Protein AF-A0A2G1X6S2-F1 (afdb_monomer_lite)

pLDDT: mean 95.57, std 8.27, range [42.09, 98.81]

Secondary structure (DSSP, 8-state):
-HHHHHHHHHHTT-BHHHHHHHHHHTTS--HHHHHHHHHHHHHTTSEEEEEE--SSSSPEEEEEESSGGGSS--HHHHHHHHHHHHHS---

Foldseek 3Di:
DLLLLLLVQQLVQHWLVVSQVVCVVVVVDHSVVNVVSQVVCVVLQQKDWDFADDPDDGTITGIHGRDPQLPPDDSVSNVVVSVVSNVPDDD

Radius of gyration: 13.07 Å; chains: 1; bounding box: 38×26×34 Å

Sequence (91 aa):
EVTVSLLVAAKNDVLLYDISKWGEDVGIASKATFSRTKTRLEDLGVIDTEKVPIDVGRPRLRLKLGDERLEGVDAAELAAEAAEMMAATPA

Structure (mmCIF, N/CA/C/O backbone):
data_AF-A0A2G1X6S2-F1
#
_entry.id   AF-A0A2G1X6S2-F1
#
loop_
_atom_site.group_PDB
_atom_site.id
_atom_site.type_symbol
_atom_site.label_atom_id
_atom_site.label_alt_id
_atom_site.label_comp_id
_atom_site.label_asym_id
_atom_site.label_entity_id
_atom_site.label_seq_id
_atom_site.pdbx_PDB_ins_code
_atom_site.Cartn_x
_atom_site.Cartn_y
_atom_site.Cartn_z
_atom_site.occupancy
_atom_site.B_iso_or_equiv
_atom_site.auth_seq_id
_atom_site.auth_comp_id
_atom_site.auth_asym_id
_atom_site.auth_atom_id
_atom_site.pdbx_PDB_model_num
ATOM 1 N N . GLU A 1 1 ? -7.059 5.383 -6.722 1.00 88.38 1 GLU A N 1
ATOM 2 C CA . GLU A 1 1 ? -6.349 4.296 -7.434 1.00 88.38 1 GLU A CA 1
ATOM 3 C C . GLU A 1 1 ? -5.173 3.758 -6.620 1.00 88.38 1 GLU A C 1
ATOM 5 O O . GLU A 1 1 ? -5.287 2.646 -6.128 1.00 88.38 1 GLU A O 1
ATOM 10 N N . VAL A 1 2 ? -4.125 4.551 -6.348 1.00 98.00 2 VAL A N 1
ATOM 11 C CA . VAL A 1 2 ? -2.921 4.113 -5.592 1.00 98.00 2 VAL A CA 1
ATOM 12 C C . VAL A 1 2 ? -3.228 3.426 -4.252 1.00 98.00 2 VAL A C 1
ATOM 14 O O . VAL A 1 2 ? -2.647 2.385 -3.962 1.00 98.00 2 VAL A O 1
ATOM 17 N N . THR A 1 3 ? -4.150 3.965 -3.446 1.00 98.00 3 THR A N 1
ATOM 18 C CA . THR A 1 3 ? -4.547 3.360 -2.159 1.00 98.00 3 THR A CA 1
ATOM 19 C C . THR A 1 3 ? -5.046 1.928 -2.324 1.00 98.00 3 THR A C 1
ATOM 21 O O . THR A 1 3 ? -4.591 1.035 -1.621 1.00 98.00 3 THR A O 1
ATOM 24 N N . VAL A 1 4 ? -5.938 1.695 -3.290 1.00 97.12 4 VAL A N 1
ATOM 25 C CA . VAL A 1 4 ? -6.490 0.360 -3.558 1.00 97.12 4 VAL A CA 1
ATOM 26 C C . VAL A 1 4 ? -5.386 -0.571 -4.051 1.00 97.12 4 VAL A C 1
ATOM 28 O O . VAL A 1 4 ? -5.293 -1.703 -3.589 1.00 97.12 4 VAL A O 1
ATOM 31 N N . SER A 1 5 ? -4.496 -0.088 -4.922 1.00 98.06 5 SER A N 1
ATOM 32 C CA . SER A 1 5 ? -3.340 -0.866 -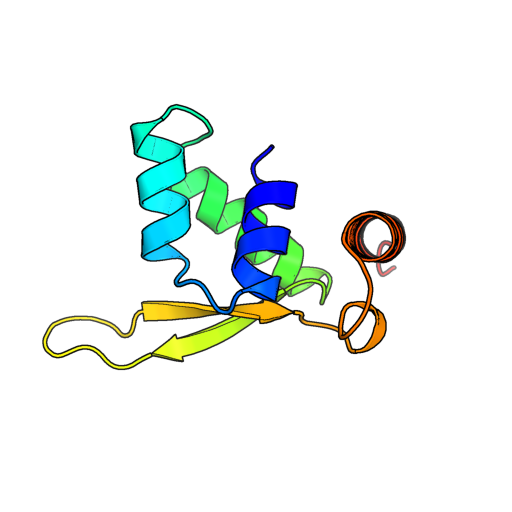5.381 1.00 98.06 5 SER A CA 1
ATOM 33 C C . SER A 1 5 ? -2.432 -1.298 -4.225 1.00 98.06 5 SER A C 1
ATOM 35 O O . SER A 1 5 ? -1.971 -2.435 -4.214 1.00 98.06 5 SER A O 1
ATOM 37 N N . LEU A 1 6 ? -2.196 -0.424 -3.243 1.00 98.56 6 LEU A N 1
ATOM 38 C CA . LEU A 1 6 ? -1.393 -0.743 -2.060 1.00 98.56 6 LEU A CA 1
ATOM 39 C C . LEU A 1 6 ? -2.101 -1.715 -1.111 1.00 98.56 6 LEU A C 1
ATOM 41 O O . LEU A 1 6 ? -1.445 -2.624 -0.615 1.00 98.56 6 LEU A O 1
ATOM 45 N N . LEU A 1 7 ? -3.415 -1.581 -0.907 1.00 98.06 7 LEU A N 1
ATOM 46 C CA . LEU A 1 7 ? -4.206 -2.529 -0.110 1.00 98.06 7 LEU A CA 1
ATOM 47 C C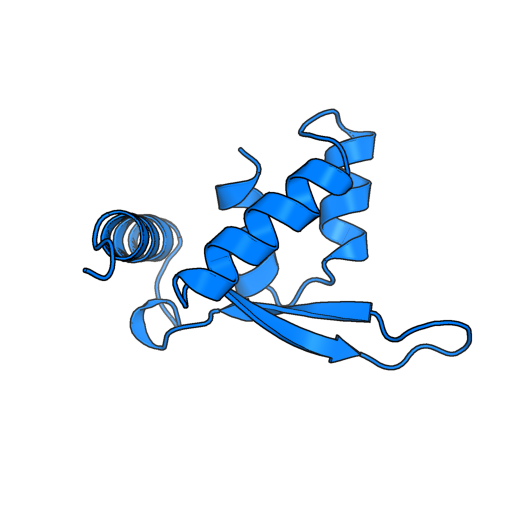 . LEU A 1 7 ? -4.190 -3.934 -0.720 1.00 98.06 7 LEU A C 1
ATOM 49 O O . LEU A 1 7 ? -3.938 -4.917 -0.028 1.00 98.06 7 LEU A O 1
ATOM 53 N N . VAL A 1 8 ? -4.399 -4.033 -2.035 1.00 97.81 8 VAL A N 1
ATOM 54 C CA . VAL A 1 8 ? -4.329 -5.313 -2.752 1.00 97.81 8 VAL A CA 1
ATOM 55 C C . VAL A 1 8 ? -2.914 -5.887 -2.685 1.00 97.81 8 VAL A C 1
ATOM 57 O O . VAL A 1 8 ? -2.753 -7.082 -2.450 1.00 97.81 8 VAL A O 1
ATOM 60 N N . ALA A 1 9 ? -1.884 -5.055 -2.849 1.00 98.38 9 ALA A N 1
ATOM 61 C CA . ALA A 1 9 ? -0.496 -5.488 -2.741 1.00 98.38 9 ALA A CA 1
ATOM 62 C C . ALA A 1 9 ? -0.151 -5.998 -1.330 1.00 98.38 9 ALA A C 1
ATOM 64 O O . ALA A 1 9 ? 0.489 -7.038 -1.212 1.00 98.38 9 ALA A O 1
ATOM 65 N N . ALA A 1 10 ? -0.621 -5.319 -0.281 1.00 98.44 10 ALA A N 1
ATOM 66 C CA . ALA A 1 10 ? -0.454 -5.726 1.112 1.00 98.44 10 ALA A CA 1
ATOM 67 C C . ALA A 1 10 ? -1.166 -7.046 1.430 1.00 98.44 10 ALA A C 1
ATOM 69 O O . ALA A 1 10 ? -0.568 -7.934 2.026 1.00 98.44 10 ALA A O 1
ATOM 70 N N . LYS A 1 11 ? -2.407 -7.221 0.956 1.00 97.69 11 LYS A N 1
ATOM 71 C CA . LYS A 1 11 ? -3.160 -8.480 1.095 1.00 97.69 11 LYS A CA 1
ATOM 72 C C . LYS A 1 11 ? -2.466 -9.679 0.436 1.00 97.69 11 LYS A C 1
ATOM 74 O O . LYS A 1 11 ? -2.727 -10.817 0.808 1.00 97.69 11 LYS A O 1
ATOM 79 N N . ASN A 1 12 ? -1.617 -9.429 -0.560 1.00 97.75 12 ASN A N 1
ATOM 80 C CA . ASN A 1 12 ? -0.923 -10.458 -1.335 1.00 97.75 12 ASN A CA 1
ATOM 81 C C . ASN A 1 12 ? 0.592 -10.491 -1.077 1.00 97.75 12 ASN A C 1
ATOM 83 O O . ASN A 1 12 ? 1.324 -11.082 -1.870 1.00 97.75 12 ASN A O 1
ATOM 87 N N . ASP A 1 13 ? 1.078 -9.852 -0.009 1.00 98.00 13 ASP A N 1
ATOM 88 C CA . ASP A 1 13 ? 2.493 -9.876 0.378 1.00 98.00 13 ASP A CA 1
ATOM 89 C C . ASP A 1 13 ? 3.462 -9.411 -0.732 1.00 98.00 13 ASP A C 1
ATOM 91 O O . ASP A 1 13 ? 4.601 -9.879 -0.855 1.00 98.00 13 ASP A O 1
ATOM 95 N N . VAL A 1 14 ? 3.013 -8.465 -1.562 1.00 98.56 14 VAL A N 1
ATOM 96 C CA . VAL A 1 14 ? 3.765 -7.949 -2.713 1.00 98.56 14 VAL A CA 1
ATOM 97 C C . VAL A 1 14 ? 4.819 -6.939 -2.258 1.00 98.56 14 VAL A C 1
ATOM 99 O O . VAL A 1 14 ? 4.618 -6.150 -1.330 1.00 98.56 14 VAL A O 1
ATOM 102 N N . 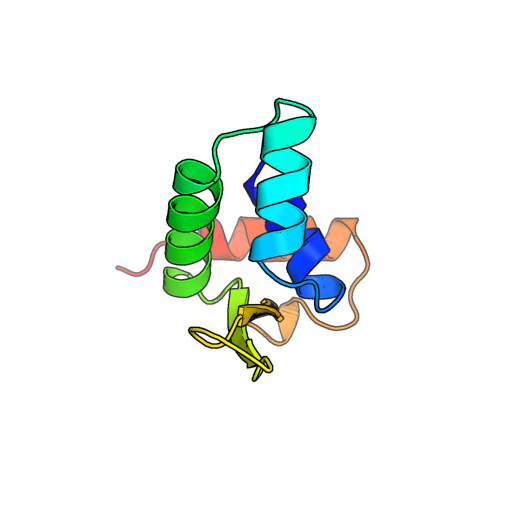LEU A 1 15 ? 5.968 -6.918 -2.939 1.00 98.62 15 LEU A N 1
ATOM 103 C CA . LEU A 1 15 ? 6.998 -5.915 -2.681 1.00 98.62 15 LEU A CA 1
ATOM 104 C C . LEU A 1 15 ? 6.542 -4.534 -3.171 1.00 98.62 15 LEU A C 1
ATOM 106 O O . LEU A 1 15 ? 6.110 -4.379 -4.314 1.00 98.62 15 LEU A O 1
ATOM 110 N N . LEU A 1 16 ? 6.757 -3.495 -2.359 1.00 98.69 16 LEU A N 1
ATOM 111 C CA . LEU A 1 16 ? 6.479 -2.100 -2.724 1.00 98.69 16 LEU A CA 1
ATOM 112 C C . LEU A 1 16 ? 7.151 -1.710 -4.049 1.00 98.69 16 LEU A C 1
ATOM 114 O O . LEU A 1 16 ? 6.591 -0.951 -4.839 1.00 98.69 16 LEU A O 1
ATOM 118 N N . TYR A 1 17 ? 8.353 -2.235 -4.304 1.00 98.12 17 TYR A N 1
ATOM 119 C CA . TYR A 1 17 ? 9.064 -2.003 -5.560 1.00 98.12 17 TYR A CA 1
ATOM 120 C C . TYR A 1 17 ? 8.268 -2.495 -6.775 1.00 98.12 17 TYR A C 1
ATOM 122 O O . TYR A 1 17 ? 8.153 -1.756 -7.749 1.00 98.12 17 TYR A O 1
ATOM 130 N N . ASP A 1 18 ? 7.697 -3.699 -6.712 1.00 98.38 18 ASP A N 1
ATOM 131 C CA . ASP A 1 18 ? 7.024 -4.318 -7.855 1.00 98.38 18 ASP A CA 1
ATOM 132 C C . ASP A 1 18 ? 5.713 -3.593 -8.175 1.00 98.38 18 ASP A C 1
ATOM 134 O O . ASP A 1 18 ? 5.496 -3.197 -9.320 1.00 98.38 18 AS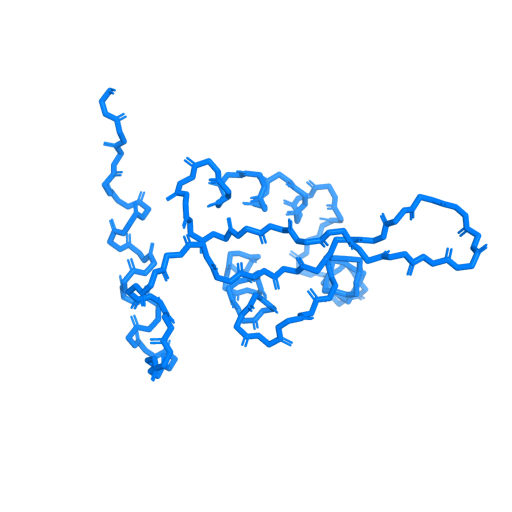P A O 1
ATOM 138 N N . ILE A 1 19 ? 4.884 -3.315 -7.159 1.00 98.69 19 ILE A N 1
ATOM 139 C CA . ILE A 1 19 ? 3.614 -2.598 -7.358 1.00 98.69 19 ILE A CA 1
ATOM 140 C C . ILE A 1 19 ? 3.826 -1.139 -7.785 1.00 98.69 19 ILE A C 1
ATOM 142 O O . ILE A 1 19 ? 3.109 -0.646 -8.652 1.00 98.69 19 ILE A O 1
ATOM 146 N N . SER A 1 20 ? 4.827 -0.447 -7.228 1.00 98.62 20 SER A N 1
ATOM 147 C CA . SER A 1 20 ? 5.114 0.945 -7.605 1.00 98.62 20 SER A CA 1
ATOM 148 C C . SER A 1 20 ? 5.755 1.060 -8.986 1.00 98.62 20 SER A C 1
ATOM 150 O O . SER A 1 20 ? 5.493 2.027 -9.695 1.00 98.62 20 SER A O 1
ATOM 152 N N . LYS A 1 21 ? 6.568 0.077 -9.396 1.00 98.56 21 LYS A N 1
ATOM 153 C CA . LYS A 1 21 ? 7.089 -0.004 -10.762 1.00 98.56 21 LYS A CA 1
ATOM 154 C C . LYS A 1 21 ? 5.963 -0.284 -11.749 1.00 98.56 21 LYS A C 1
ATOM 156 O O . LYS A 1 21 ? 5.815 0.480 -12.689 1.00 98.56 21 LYS A O 1
ATOM 161 N N . TRP A 1 22 ? 5.153 -1.313 -11.505 1.00 98.56 22 TRP A N 1
ATOM 162 C CA . TRP A 1 22 ? 4.009 -1.623 -12.361 1.00 98.56 22 TRP A CA 1
ATOM 163 C C . TRP A 1 22 ? 3.068 -0.422 -12.498 1.00 98.56 22 TRP A C 1
ATOM 165 O O . TRP A 1 22 ? 2.708 -0.052 -13.611 1.00 98.56 22 TRP A O 1
ATOM 175 N N . GLY A 1 23 ? 2.717 0.222 -11.380 1.00 98.44 23 GLY A N 1
ATOM 176 C CA . GLY A 1 23 ? 1.825 1.376 -11.378 1.00 98.44 23 GLY A CA 1
ATOM 177 C C . GLY A 1 23 ? 2.391 2.582 -12.126 1.00 98.44 23 GLY A C 1
ATOM 178 O O . GLY A 1 23 ? 1.633 3.320 -12.746 1.00 98.44 23 GLY A O 1
ATOM 179 N N . GLU A 1 24 ? 3.709 2.771 -12.114 1.00 98.56 24 GLU A N 1
ATOM 180 C CA . GLU A 1 24 ? 4.373 3.795 -12.922 1.00 98.56 24 GLU A CA 1
ATOM 181 C C . GLU A 1 24 ? 4.385 3.417 -14.410 1.00 98.56 24 GLU A C 1
ATOM 183 O O . GLU A 1 24 ? 4.018 4.242 -15.245 1.00 98.56 24 GLU A O 1
ATOM 188 N N . ASP A 1 25 ? 4.721 2.164 -14.729 1.00 98.50 25 ASP A N 1
ATOM 189 C CA . ASP A 1 25 ? 4.814 1.649 -16.100 1.00 98.50 25 ASP A CA 1
ATOM 190 C C . ASP A 1 25 ? 3.464 1.728 -16.842 1.00 98.50 25 ASP A C 1
ATOM 192 O O . ASP A 1 25 ? 3.436 1.988 -18.045 1.00 98.50 25 ASP A O 1
ATOM 196 N N . VAL A 1 26 ? 2.337 1.544 -16.139 1.00 98.00 26 VAL A N 1
ATOM 197 C CA . VAL A 1 26 ? 0.980 1.635 -16.720 1.00 98.00 26 VAL A CA 1
ATOM 198 C C . VAL A 1 26 ? 0.303 2.998 -16.515 1.00 98.00 26 VAL A C 1
ATOM 200 O O . VAL A 1 26 ? -0.839 3.181 -16.931 1.00 98.00 26 VAL A O 1
ATOM 203 N N . GLY A 1 27 ? 0.988 3.965 -15.894 1.00 97.75 27 GLY A N 1
ATOM 204 C CA . GLY A 1 27 ? 0.517 5.349 -15.776 1.00 97.75 27 GLY A CA 1
ATOM 205 C C . GLY A 1 27 ? -0.459 5.649 -14.629 1.00 97.75 27 GLY A C 1
ATOM 206 O O . GLY A 1 27 ? -1.107 6.691 -14.666 1.00 97.75 27 GLY A O 1
ATOM 207 N N . ILE A 1 28 ? -0.555 4.798 -13.600 1.00 97.62 28 ILE A N 1
ATOM 208 C CA . ILE A 1 28 ? -1.383 5.051 -12.401 1.00 97.62 28 ILE A CA 1
ATOM 209 C C . ILE A 1 28 ? -0.818 6.214 -11.583 1.00 97.62 28 ILE A C 1
ATOM 211 O O . ILE A 1 28 ? -1.535 7.146 -11.231 1.00 97.62 28 ILE A O 1
ATOM 215 N N . ALA A 1 29 ? 0.466 6.144 -11.219 1.00 98.44 29 ALA A N 1
ATOM 216 C CA . ALA A 1 29 ? 1.155 7.200 -10.482 1.00 98.44 29 ALA A CA 1
ATOM 217 C C . ALA A 1 29 ? 2.669 6.958 -10.448 1.00 98.44 29 ALA A C 1
ATOM 219 O O . ALA A 1 29 ? 3.136 5.834 -10.603 1.00 98.44 29 ALA A O 1
ATOM 220 N N . SER A 1 30 ? 3.443 8.003 -10.149 1.00 98.62 30 SER A N 1
ATOM 221 C CA . SER A 1 30 ? 4.890 7.872 -9.939 1.00 98.62 30 SER A CA 1
ATOM 222 C C . SER A 1 30 ? 5.236 7.049 -8.696 1.00 98.62 30 SER A C 1
ATOM 224 O O . SER A 1 30 ? 4.503 7.072 -7.698 1.00 98.62 30 SER A O 1
ATOM 226 N N . LYS A 1 31 ? 6.425 6.433 -8.678 1.00 98.38 31 LYS A N 1
ATOM 227 C CA . LYS A 1 31 ? 6.950 5.729 -7.488 1.00 98.38 31 LYS A CA 1
ATOM 228 C C . LYS A 1 31 ? 6.948 6.589 -6.221 1.00 98.38 31 LYS A C 1
ATOM 230 O O . LYS A 1 31 ? 6.650 6.102 -5.132 1.00 98.38 31 LYS A O 1
ATOM 235 N N . ALA A 1 32 ? 7.231 7.885 -6.356 1.00 98.44 32 ALA A N 1
ATOM 236 C CA . ALA A 1 32 ? 7.199 8.826 -5.237 1.00 98.44 32 ALA A CA 1
ATOM 237 C C . ALA A 1 32 ? 5.785 8.982 -4.646 1.00 98.44 32 ALA A C 1
ATOM 239 O O . ALA A 1 32 ? 5.634 9.150 -3.438 1.00 98.44 32 ALA A O 1
ATOM 240 N N . THR A 1 33 ? 4.747 8.904 -5.482 1.00 98.62 33 THR A N 1
ATOM 241 C CA . THR A 1 33 ? 3.348 8.943 -5.035 1.00 98.62 33 THR A CA 1
ATOM 242 C C . THR A 1 33 ? 2.979 7.665 -4.295 1.00 98.62 33 THR A C 1
ATOM 244 O O . THR A 1 33 ? 2.471 7.760 -3.183 1.00 98.62 33 THR A O 1
ATOM 247 N N . PHE A 1 34 ? 3.338 6.493 -4.829 1.00 98.75 34 PHE A N 1
ATOM 248 C CA . PHE A 1 34 ? 3.199 5.222 -4.108 1.00 98.75 34 PHE A CA 1
ATOM 249 C C . PHE A 1 34 ? 3.890 5.260 -2.742 1.00 98.75 34 PHE A C 1
ATOM 251 O O . PHE A 1 34 ? 3.281 4.889 -1.745 1.00 98.75 34 PHE A O 1
ATOM 258 N N . SER A 1 35 ? 5.126 5.765 -2.676 1.00 98.44 35 SER A N 1
ATOM 259 C CA . SER A 1 35 ? 5.867 5.877 -1.415 1.00 98.44 35 SER A CA 1
ATOM 260 C C . SER A 1 35 ? 5.147 6.755 -0.391 1.00 98.44 35 SER A C 1
ATOM 262 O O . SER A 1 35 ? 5.031 6.353 0.760 1.00 98.44 35 SER A O 1
ATOM 264 N N . ARG A 1 36 ? 4.644 7.933 -0.788 1.00 98.62 36 ARG A N 1
ATOM 265 C CA . ARG A 1 36 ? 3.920 8.833 0.128 1.00 98.62 36 ARG A CA 1
ATOM 266 C C . ARG A 1 36 ? 2.587 8.245 0.582 1.00 98.62 36 ARG A C 1
ATOM 268 O O . ARG A 1 36 ? 2.251 8.350 1.756 1.00 98.62 36 ARG A O 1
ATOM 275 N N . THR A 1 37 ? 1.833 7.624 -0.327 1.00 98.56 37 THR A N 1
ATOM 276 C CA . THR A 1 37 ? 0.571 6.962 0.030 1.00 98.56 37 THR A CA 1
ATOM 277 C C . THR A 1 37 ? 0.819 5.783 0.965 1.00 98.56 37 THR A C 1
ATOM 279 O O . THR A 1 37 ? 0.081 5.631 1.928 1.00 98.56 37 THR A O 1
ATOM 282 N N . LYS A 1 38 ? 1.882 5.002 0.740 1.00 98.56 38 LYS A N 1
ATOM 283 C CA . LYS A 1 38 ? 2.304 3.923 1.637 1.00 98.56 38 LYS A CA 1
ATOM 284 C C . LYS A 1 38 ? 2.616 4.448 3.037 1.00 98.56 38 LYS A C 1
ATOM 286 O O . LYS A 1 38 ? 2.052 3.922 3.981 1.00 98.56 38 LYS A O 1
ATOM 291 N N . THR A 1 39 ? 3.420 5.508 3.167 1.00 98.44 39 THR A N 1
ATOM 292 C CA . THR A 1 39 ? 3.699 6.129 4.477 1.00 98.44 39 THR A CA 1
ATOM 293 C C . THR A 1 39 ? 2.416 6.571 5.173 1.00 98.44 39 THR A C 1
ATOM 295 O O . THR A 1 39 ? 2.206 6.216 6.320 1.00 98.44 39 THR A O 1
ATOM 298 N N . ARG A 1 40 ? 1.497 7.236 4.460 1.00 97.75 40 ARG A N 1
ATOM 299 C CA . ARG A 1 40 ? 0.197 7.614 5.036 1.00 97.75 40 ARG A CA 1
ATOM 300 C C . ARG A 1 40 ? -0.605 6.405 5.537 1.00 97.75 40 ARG A C 1
ATOM 302 O O . ARG A 1 40 ? -1.304 6.525 6.532 1.00 97.75 40 ARG A O 1
ATOM 309 N N . LEU A 1 41 ? -0.572 5.277 4.826 1.00 98.06 41 LEU A N 1
ATOM 310 C CA . LEU A 1 41 ? -1.290 4.066 5.239 1.00 98.06 41 LEU A CA 1
ATOM 311 C C . LEU A 1 41 ? -0.618 3.371 6.429 1.00 98.06 41 LEU A C 1
ATOM 313 O O . LEU A 1 41 ? -1.331 2.817 7.257 1.00 98.06 41 LEU A O 1
ATOM 317 N N . GLU A 1 42 ? 0.710 3.441 6.539 1.00 98.19 42 GLU A N 1
ATOM 318 C CA . GLU A 1 42 ? 1.441 3.004 7.738 1.00 98.19 42 GLU A CA 1
ATOM 319 C C . GLU A 1 42 ? 1.114 3.870 8.952 1.00 98.19 42 GLU A C 1
ATOM 321 O O . GLU A 1 42 ? 0.810 3.338 10.014 1.00 98.19 42 GLU A O 1
ATOM 326 N N . ASP A 1 43 ? 1.086 5.195 8.784 1.00 96.88 43 ASP A N 1
ATOM 327 C CA . ASP A 1 43 ? 0.740 6.131 9.861 1.00 96.88 43 ASP A CA 1
ATOM 328 C C . ASP A 1 43 ? -0.682 5.886 10.409 1.00 96.88 43 ASP A C 1
ATOM 330 O O . ASP A 1 43 ? -0.967 6.180 11.567 1.00 96.88 43 ASP A O 1
ATOM 334 N N . LEU A 1 44 ? -1.575 5.336 9.578 1.00 96.44 44 LEU A N 1
ATOM 335 C CA . LEU A 1 44 ? -2.952 4.975 9.933 1.00 96.44 44 LEU A CA 1
ATOM 336 C C . LEU A 1 44 ? -3.100 3.517 10.405 1.00 96.44 44 LEU A C 1
ATOM 338 O O . LEU A 1 44 ? -4.218 3.080 10.667 1.00 96.44 44 LEU A O 1
ATOM 342 N N . GLY A 1 45 ? -2.010 2.744 10.465 1.00 96.94 45 GLY A N 1
ATOM 343 C CA . GLY A 1 45 ? -2.032 1.323 10.831 1.00 96.94 45 GLY A CA 1
ATOM 344 C C . GLY A 1 45 ? -2.709 0.409 9.802 1.00 96.94 45 GLY A C 1
ATOM 345 O O . GLY A 1 45 ? -2.970 -0.751 10.084 1.00 96.94 45 GLY A O 1
ATOM 346 N N . VAL A 1 46 ? -3.012 0.901 8.598 1.00 97.94 46 VAL A N 1
ATOM 347 C CA . VAL A 1 46 ? -3.716 0.129 7.558 1.00 97.94 46 VAL A CA 1
ATOM 348 C C . VAL A 1 46 ? -2.768 -0.841 6.844 1.00 97.94 46 VAL A C 1
ATOM 350 O O . VAL A 1 46 ? -3.156 -1.937 6.442 1.00 97.94 46 VAL A O 1
ATOM 353 N N . ILE A 1 47 ? -1.510 -0.441 6.667 1.00 98.31 47 ILE A N 1
ATOM 354 C CA . ILE A 1 47 ? -0.450 -1.246 6.050 1.00 98.31 47 ILE A CA 1
ATOM 355 C C . ILE A 1 47 ? 0.754 -1.255 6.985 1.00 98.31 47 ILE A C 1
ATOM 357 O O . ILE A 1 47 ? 1.023 -0.257 7.639 1.00 98.31 47 ILE A O 1
ATOM 361 N N . ASP A 1 48 ? 1.515 -2.343 6.982 1.00 98.31 48 ASP A N 1
ATOM 362 C CA . ASP A 1 48 ? 2.858 -2.409 7.559 1.00 98.31 48 ASP A CA 1
ATOM 363 C C . ASP A 1 48 ? 3.876 -2.856 6.490 1.00 98.31 48 ASP A C 1
ATOM 365 O O . ASP A 1 48 ? 3.509 -3.253 5.372 1.00 98.31 48 ASP A O 1
ATOM 369 N N . THR A 1 49 ? 5.173 -2.783 6.801 1.00 98.44 49 THR A N 1
ATOM 370 C CA . THR A 1 49 ? 6.226 -3.324 5.947 1.00 98.44 49 THR A CA 1
ATOM 371 C C . THR A 1 49 ? 7.250 -4.204 6.640 1.00 98.44 49 THR A C 1
ATOM 373 O O . THR A 1 49 ? 7.864 -3.864 7.644 1.00 98.44 49 THR A O 1
ATOM 376 N N . GLU A 1 50 ? 7.556 -5.314 5.974 1.00 98.44 50 GLU A N 1
ATOM 377 C CA . GLU A 1 50 ? 8.628 -6.222 6.358 1.00 98.44 50 GLU A CA 1
ATOM 378 C C . GLU A 1 50 ? 9.839 -6.029 5.432 1.00 98.44 50 GLU A C 1
ATOM 380 O O . GLU A 1 50 ? 9.712 -5.931 4.206 1.00 98.44 50 GLU A O 1
ATOM 385 N N . LYS A 1 51 ? 11.047 -5.991 6.004 1.00 98.19 51 LYS A N 1
ATOM 386 C CA . LYS A 1 51 ? 12.287 -5.929 5.220 1.00 98.19 51 LYS A CA 1
ATOM 387 C C . LYS A 1 51 ? 12.611 -7.294 4.622 1.00 98.19 51 LYS A C 1
ATOM 389 O O . LYS A 1 51 ? 12.827 -8.258 5.344 1.00 98.19 51 LYS A O 1
ATOM 394 N N . VAL A 1 52 ? 12.773 -7.327 3.306 1.00 98.00 52 VAL A N 1
ATOM 395 C CA . VAL A 1 52 ? 13.157 -8.512 2.539 1.00 98.00 52 VAL A CA 1
ATOM 396 C C . VAL A 1 52 ? 14.596 -8.353 2.050 1.00 98.00 52 VAL A C 1
ATOM 398 O O . VAL A 1 52 ? 14.858 -7.451 1.242 1.00 98.00 52 VAL A O 1
ATOM 401 N N . PRO A 1 53 ? 15.543 -9.183 2.528 1.00 96.88 53 PRO A N 1
ATOM 402 C CA . PRO A 1 53 ? 16.914 -9.184 2.032 1.00 96.88 53 PRO A CA 1
ATOM 403 C C . PRO A 1 53 ? 16.975 -9.425 0.521 1.00 96.88 53 PRO A C 1
ATOM 405 O O . PRO A 1 53 ? 16.154 -10.146 -0.040 1.00 96.88 53 PRO A O 1
ATOM 408 N N . ILE A 1 54 ? 17.967 -8.817 -0.123 1.00 95.31 54 ILE A N 1
ATOM 409 C CA . ILE A 1 54 ? 18.287 -9.019 -1.537 1.00 95.31 54 ILE A CA 1
ATOM 410 C C . ILE A 1 54 ? 19.801 -9.152 -1.693 1.00 95.31 54 ILE A C 1
ATOM 412 O O . ILE A 1 54 ? 20.547 -8.680 -0.834 1.00 95.31 54 ILE A O 1
ATOM 416 N N . ASP A 1 55 ? 20.244 -9.744 -2.801 1.00 93.94 55 ASP A N 1
ATOM 417 C CA . ASP A 1 55 ? 21.660 -10.060 -3.029 1.00 93.94 55 ASP A CA 1
ATOM 418 C C . ASP A 1 55 ? 22.566 -8.822 -3.081 1.00 93.94 55 ASP A C 1
ATOM 420 O O . ASP A 1 55 ? 23.699 -8.851 -2.607 1.00 93.94 55 ASP A O 1
ATOM 424 N N . VAL A 1 56 ? 22.078 -7.714 -3.651 1.00 94.44 56 VAL A N 1
ATOM 425 C CA . VAL A 1 56 ? 22.835 -6.460 -3.771 1.00 94.44 56 VAL A CA 1
ATOM 426 C C . VAL A 1 56 ? 21.926 -5.263 -3.517 1.00 94.44 56 VAL A C 1
ATOM 428 O O . VAL A 1 56 ? 20.872 -5.125 -4.137 1.00 94.44 56 VAL A O 1
ATOM 431 N N . GLY A 1 57 ? 22.377 -4.344 -2.662 1.00 94.00 57 GLY A N 1
ATOM 432 C CA . GLY A 1 57 ? 21.687 -3.089 -2.368 1.00 94.00 57 GLY A CA 1
ATOM 433 C C . GLY A 1 57 ? 20.938 -3.107 -1.037 1.00 94.00 57 GLY A C 1
ATOM 434 O O . GLY A 1 57 ? 21.272 -3.857 -0.122 1.00 94.00 57 GLY A O 1
ATOM 435 N N . ARG A 1 58 ? 19.952 -2.214 -0.894 1.00 95.56 58 ARG A N 1
ATOM 436 C CA . ARG A 1 58 ? 19.137 -2.133 0.326 1.00 95.56 58 ARG A CA 1
ATOM 437 C C . ARG A 1 58 ? 17.994 -3.153 0.275 1.00 95.56 58 ARG A C 1
ATOM 439 O O . ARG A 1 58 ? 17.444 -3.350 -0.807 1.00 95.56 58 ARG A O 1
ATOM 446 N N . PRO A 1 59 ? 17.596 -3.737 1.421 1.00 97.56 59 PRO A N 1
ATOM 447 C CA . PRO A 1 59 ? 16.429 -4.609 1.493 1.00 97.56 59 PRO A CA 1
ATOM 448 C C . PRO A 1 59 ? 15.197 -3.975 0.845 1.00 97.56 59 PRO A C 1
ATOM 450 O O . PRO A 1 59 ? 14.983 -2.762 0.950 1.00 97.56 59 PRO A O 1
ATOM 453 N N . ARG A 1 60 ? 14.379 -4.805 0.199 1.00 97.88 60 ARG A N 1
ATOM 454 C CA . ARG A 1 60 ? 13.067 -4.386 -0.302 1.00 97.88 60 ARG A CA 1
ATOM 455 C C . ARG A 1 60 ? 12.051 -4.403 0.831 1.00 97.88 60 ARG A C 1
ATOM 457 O O . ARG A 1 60 ? 12.290 -4.989 1.881 1.00 97.88 60 ARG A O 1
ATOM 464 N N . LEU A 1 61 ? 10.924 -3.743 0.610 1.00 98.62 61 LEU A N 1
ATOM 465 C CA . LEU A 1 61 ? 9.817 -3.721 1.558 1.00 98.62 61 LEU A CA 1
ATOM 466 C C . LEU A 1 61 ? 8.693 -4.590 1.012 1.00 98.62 61 LEU A C 1
ATOM 468 O O . LEU A 1 61 ? 8.183 -4.297 -0.070 1.00 98.62 61 LEU A O 1
ATOM 472 N N . ARG A 1 62 ? 8.335 -5.643 1.740 1.00 98.75 62 ARG A N 1
ATOM 473 C CA . ARG A 1 62 ? 7.103 -6.403 1.537 1.00 98.75 62 ARG A CA 1
ATOM 474 C C . ARG A 1 62 ? 5.975 -5.675 2.241 1.00 98.75 62 ARG A C 1
ATOM 476 O O . ARG A 1 62 ? 6.128 -5.328 3.406 1.00 98.75 62 ARG A O 1
ATOM 483 N N . LEU A 1 63 ? 4.886 -5.428 1.526 1.00 98.81 63 LEU A N 1
ATOM 484 C CA . LEU A 1 63 ? 3.683 -4.828 2.089 1.00 98.81 63 LEU A CA 1
ATOM 485 C C . LEU A 1 63 ? 2.905 -5.900 2.855 1.00 98.81 63 LEU A C 1
ATOM 487 O O . LEU A 1 63 ? 2.764 -7.012 2.355 1.00 98.81 63 LEU A O 1
ATOM 491 N N . LYS A 1 64 ? 2.414 -5.552 4.042 1.00 98.50 64 LYS A N 1
ATOM 492 C CA . LYS A 1 64 ? 1.564 -6.385 4.900 1.00 98.50 64 LYS A CA 1
ATOM 493 C C . LYS A 1 64 ? 0.330 -5.581 5.298 1.00 98.50 64 LYS A C 1
ATOM 495 O O . LYS A 1 64 ? 0.371 -4.351 5.285 1.00 98.50 64 LYS A O 1
ATOM 500 N N . LEU A 1 65 ? -0.765 -6.255 5.626 1.00 98.31 65 LEU A N 1
ATOM 501 C CA . LEU A 1 65 ? -1.889 -5.596 6.291 1.00 98.31 65 LEU A CA 1
ATOM 502 C C . LEU A 1 65 ? -1.454 -5.217 7.711 1.00 98.31 65 LEU A C 1
ATOM 504 O O . LEU A 1 65 ? -0.741 -5.985 8.351 1.00 98.31 65 LEU A O 1
ATOM 508 N N . GLY A 1 66 ? -1.801 -4.006 8.147 1.00 97.25 66 GLY A N 1
ATOM 509 C CA . GLY A 1 66 ? -1.327 -3.457 9.422 1.00 97.25 66 GLY A CA 1
ATOM 510 C C . GLY A 1 66 ? -2.255 -3.710 10.614 1.00 97.25 66 GLY A C 1
ATOM 511 O O . GLY A 1 66 ? -1.870 -3.429 11.745 1.00 97.25 66 GLY A O 1
ATOM 512 N N . ASP A 1 67 ? -3.456 -4.242 10.374 1.00 97.06 67 ASP A N 1
ATOM 513 C CA . ASP A 1 67 ? -4.499 -4.424 11.385 1.00 97.06 67 ASP A CA 1
ATOM 514 C C . ASP A 1 67 ? -5.230 -5.754 11.165 1.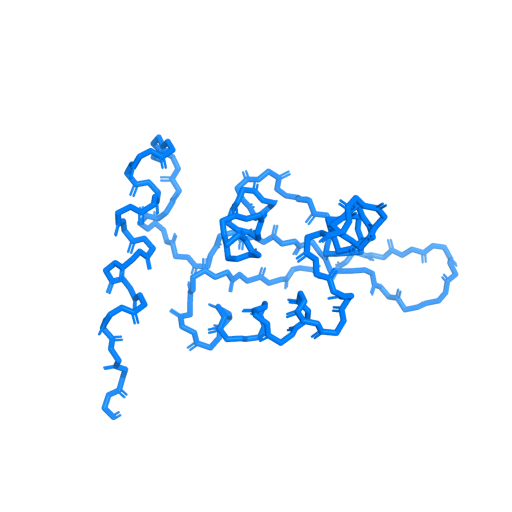00 97.06 67 ASP A C 1
ATOM 516 O O . ASP A 1 67 ? -5.555 -6.118 10.031 1.00 97.06 67 ASP A O 1
ATOM 520 N N . GLU A 1 68 ? -5.498 -6.473 12.256 1.00 95.56 68 GLU A N 1
ATOM 521 C CA . GLU A 1 68 ? -6.149 -7.788 12.249 1.00 95.56 68 GLU A CA 1
ATOM 522 C C . GLU A 1 68 ? -7.560 -7.758 11.646 1.00 95.56 68 GLU A C 1
ATOM 524 O O . GLU A 1 68 ? -7.987 -8.743 11.046 1.00 95.56 68 GLU A O 1
ATOM 529 N N . ARG A 1 69 ? -8.260 -6.614 11.714 1.00 95.44 69 ARG A N 1
ATOM 530 C CA . ARG A 1 69 ? -9.581 -6.419 11.087 1.00 95.44 69 ARG A CA 1
ATOM 531 C C . ARG A 1 69 ? -9.548 -6.573 9.569 1.00 95.44 69 ARG A C 1
ATOM 533 O O . ARG A 1 69 ? -10.568 -6.847 8.948 1.00 95.44 69 ARG A O 1
ATOM 540 N N . LEU A 1 70 ? -8.379 -6.379 8.961 1.00 96.88 70 LEU A N 1
ATOM 541 C CA . LEU A 1 70 ? -8.185 -6.457 7.516 1.00 96.88 70 LEU A CA 1
ATOM 542 C C . LEU A 1 70 ? -7.834 -7.878 7.047 1.00 96.88 70 LEU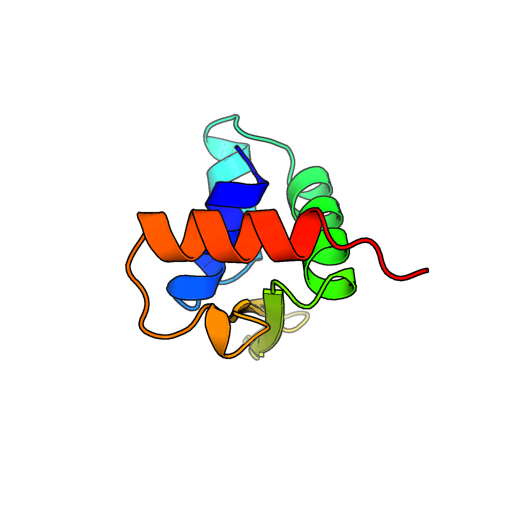 A C 1
ATOM 544 O O . LEU A 1 70 ? -7.821 -8.143 5.842 1.00 96.88 70 LEU A O 1
ATOM 548 N N . GLU A 1 71 ? -7.510 -8.793 7.961 1.00 95.06 71 GLU A N 1
ATOM 549 C CA . GLU A 1 71 ? -7.074 -10.146 7.628 1.00 95.06 71 GLU A CA 1
ATOM 550 C C . GLU A 1 71 ? -8.258 -11.104 7.441 1.00 95.06 71 GLU A C 1
ATOM 552 O O . GLU A 1 71 ? -9.263 -11.044 8.138 1.00 95.06 71 GLU A O 1
ATOM 557 N N . GLY A 1 72 ? -8.154 -12.026 6.478 1.00 93.75 72 GLY A N 1
ATOM 558 C CA . GLY A 1 72 ? -9.168 -13.071 6.256 1.00 93.75 72 GLY A CA 1
ATOM 559 C C . GLY A 1 72 ? -10.497 -12.603 5.645 1.00 93.75 72 GLY A C 1
ATOM 560 O O . GLY A 1 72 ? -11.295 -13.445 5.239 1.00 93.75 72 GLY A O 1
ATOM 561 N N . VAL A 1 73 ? -10.708 -11.294 5.512 1.00 96.06 73 VAL A N 1
ATOM 562 C CA . VAL A 1 73 ? -11.916 -10.705 4.923 1.00 96.06 73 VAL A CA 1
ATOM 563 C C . VAL A 1 73 ? -11.891 -10.717 3.393 1.00 96.06 73 VAL A C 1
ATOM 565 O O . VAL A 1 73 ? -10.835 -10.845 2.752 1.00 96.06 73 VAL A O 1
ATOM 568 N N . ASP A 1 74 ? -13.056 -10.571 2.764 1.00 95.81 74 ASP A N 1
ATOM 569 C CA . ASP A 1 74 ? -13.144 -10.464 1.307 1.00 95.81 74 ASP A CA 1
ATOM 570 C C . ASP A 1 74 ? -12.669 -9.088 0.787 1.00 95.81 74 ASP A C 1
ATOM 572 O O . ASP A 1 74 ? -12.099 -8.276 1.514 1.00 95.81 74 ASP A O 1
ATOM 576 N N . ALA A 1 75 ? -12.759 -8.843 -0.522 1.00 93.88 75 ALA A N 1
ATOM 577 C CA . ALA A 1 75 ? -12.285 -7.583 -1.099 1.00 93.88 75 ALA A CA 1
ATOM 578 C C . ALA A 1 75 ? -13.182 -6.376 -0.767 1.00 93.88 75 ALA A C 1
ATOM 580 O O . ALA A 1 75 ? -12.673 -5.259 -0.670 1.00 93.88 75 ALA A O 1
ATOM 581 N N . ALA A 1 76 ? -14.493 -6.584 -0.631 1.00 95.38 76 ALA A N 1
ATOM 582 C CA . ALA A 1 76 ? -15.439 -5.518 -0.325 1.00 95.38 76 ALA A CA 1
ATOM 583 C C . ALA A 1 76 ? -15.327 -5.114 1.149 1.00 95.38 76 ALA A C 1
ATOM 585 O O . ALA A 1 76 ? -15.258 -3.925 1.453 1.00 95.38 76 ALA A O 1
ATOM 586 N N . GLU A 1 77 ? -15.227 -6.101 2.035 1.00 96.62 77 GLU A N 1
ATOM 587 C CA . GLU A 1 77 ? -15.031 -5.906 3.469 1.00 96.62 77 GLU A CA 1
ATOM 588 C C . GLU A 1 77 ? -13.666 -5.268 3.764 1.00 96.62 77 GLU A C 1
ATOM 590 O O . GLU A 1 77 ? -13.614 -4.256 4.457 1.00 96.62 77 GLU A O 1
ATOM 595 N N . LEU A 1 78 ? -12.583 -5.719 3.110 1.00 96.38 78 LEU A N 1
ATOM 596 C CA . LEU A 1 78 ? -11.273 -5.054 3.199 1.00 96.38 78 LEU A CA 1
ATOM 597 C C . LEU A 1 78 ? -11.360 -3.558 2.864 1.00 96.38 78 LEU A C 1
ATOM 599 O O . LEU A 1 78 ? -10.746 -2.724 3.529 1.00 96.38 78 LEU A O 1
ATOM 603 N N . ALA A 1 79 ? -12.081 -3.216 1.794 1.00 95.69 79 ALA A N 1
ATOM 604 C CA . ALA A 1 79 ? -12.221 -1.832 1.365 1.00 95.69 79 ALA A CA 1
ATOM 605 C C . ALA A 1 79 ? -13.045 -1.003 2.362 1.00 95.69 79 ALA A C 1
ATOM 607 O O . ALA A 1 79 ? -12.718 0.165 2.574 1.00 95.69 79 ALA A O 1
ATOM 608 N N . ALA A 1 80 ? -14.083 -1.593 2.961 1.00 96.31 80 ALA A N 1
ATOM 609 C CA . ALA A 1 80 ? -14.921 -0.944 3.962 1.00 96.31 80 ALA A CA 1
ATOM 610 C C . ALA A 1 80 ? -14.144 -0.670 5.259 1.00 96.31 80 ALA A C 1
ATOM 612 O O . ALA A 1 80 ? -14.061 0.486 5.674 1.00 96.31 80 ALA A O 1
ATOM 613 N N . GLU A 1 81 ? -13.493 -1.688 5.824 1.00 96.88 81 GLU A N 1
ATOM 614 C CA . GLU A 1 81 ? -12.700 -1.577 7.056 1.00 96.88 81 GLU A CA 1
ATOM 615 C C . GLU A 1 81 ? -11.542 -0.583 6.892 1.00 96.88 81 GLU A C 1
ATOM 617 O O . GLU A 1 81 ? -11.365 0.332 7.698 1.00 96.88 81 GLU A O 1
ATOM 622 N N . ALA A 1 82 ? -10.792 -0.672 5.786 1.00 96.38 82 ALA A N 1
ATOM 623 C CA . ALA A 1 82 ? -9.717 0.279 5.510 1.00 96.38 82 ALA A CA 1
ATOM 624 C C . ALA A 1 82 ? -10.245 1.716 5.351 1.00 96.38 82 ALA A C 1
ATOM 626 O O . ALA A 1 82 ? -9.579 2.669 5.761 1.00 96.38 82 ALA A O 1
ATOM 627 N N . ALA A 1 83 ? -11.427 1.903 4.752 1.00 95.88 83 ALA A N 1
ATOM 628 C CA . ALA A 1 83 ? -12.043 3.221 4.634 1.00 95.88 83 ALA A CA 1
ATOM 629 C C . ALA A 1 83 ? -12.463 3.783 5.998 1.00 95.88 83 ALA A C 1
ATOM 631 O O . ALA A 1 83 ? -12.236 4.968 6.249 1.00 95.88 83 ALA A O 1
ATOM 632 N N . GLU A 1 84 ? -13.013 2.947 6.880 1.00 95.44 84 GLU A N 1
ATOM 633 C CA . GLU A 1 84 ? -13.363 3.330 8.248 1.00 95.44 84 GLU A CA 1
ATOM 634 C C . GLU A 1 84 ? -12.120 3.734 9.048 1.00 95.44 84 GLU A C 1
ATOM 636 O O . GLU A 1 84 ? -12.085 4.822 9.627 1.00 95.44 84 GLU A O 1
ATOM 641 N N . MET A 1 85 ? -11.052 2.935 8.985 1.00 94.38 85 MET A N 1
ATOM 642 C CA . MET A 1 85 ? -9.764 3.260 9.608 1.00 94.38 85 MET A CA 1
ATOM 643 C C . MET A 1 85 ? -9.191 4.590 9.108 1.00 94.38 85 MET A C 1
ATOM 645 O O . MET A 1 85 ? -8.711 5.399 9.896 1.00 94.38 85 MET A O 1
ATOM 649 N N . MET A 1 86 ? -9.260 4.853 7.799 1.00 93.31 86 MET A N 1
ATOM 650 C CA . MET A 1 86 ? -8.779 6.115 7.227 1.00 93.31 86 MET A CA 1
ATOM 651 C C . MET A 1 86 ? -9.660 7.324 7.578 1.00 93.31 86 MET A C 1
ATOM 653 O O . MET A 1 86 ? -9.183 8.459 7.494 1.00 93.31 86 MET A O 1
ATOM 657 N N . ALA A 1 87 ? -10.933 7.106 7.916 1.00 92.12 87 ALA A N 1
ATOM 658 C CA . ALA A 1 87 ? -11.859 8.149 8.349 1.00 92.12 87 ALA A CA 1
ATOM 659 C C . ALA A 1 87 ? -11.711 8.464 9.848 1.00 92.12 87 ALA A C 1
ATOM 661 O O . ALA A 1 87 ? -11.880 9.618 10.254 1.00 92.12 87 ALA A O 1
ATOM 662 N N . ALA A 1 88 ? -11.342 7.466 10.654 1.00 79.75 88 ALA A N 1
ATOM 663 C CA . ALA A 1 88 ? -10.984 7.607 12.059 1.00 79.75 88 ALA A CA 1
ATOM 664 C C . ALA A 1 88 ? -9.621 8.312 12.196 1.00 79.75 88 ALA A C 1
ATOM 666 O O . ALA A 1 88 ? -8.574 7.698 12.371 1.00 79.75 88 ALA A O 1
ATOM 667 N N . THR A 1 89 ? -9.616 9.638 12.075 1.00 64.69 89 THR A N 1
ATOM 668 C CA . THR A 1 89 ? -8.412 10.445 12.325 1.00 64.69 89 THR A CA 1
ATOM 669 C C . THR A 1 89 ? -8.015 10.308 13.804 1.00 64.69 89 THR A C 1
ATOM 671 O O . THR A 1 89 ? -8.885 10.513 14.655 1.00 64.69 89 THR A O 1
ATOM 674 N N . PRO A 1 90 ? -6.750 10.002 14.156 1.00 54.97 90 PRO A N 1
ATOM 675 C CA . PRO A 1 90 ? -6.310 10.136 15.537 1.00 54.97 90 PRO A CA 1
ATOM 676 C C . PRO A 1 90 ? -6.301 11.626 15.904 1.00 54.97 90 PRO A C 1
ATOM 678 O O . PRO A 1 90 ? -5.784 12.446 15.143 1.00 54.97 90 PRO A O 1
ATOM 681 N N . ALA A 1 91 ? -6.929 11.965 17.032 1.00 42.09 91 ALA A N 1
ATOM 682 C CA . ALA A 1 91 ? -6.892 13.304 17.621 1.00 42.09 91 ALA A CA 1
ATOM 683 C C . ALA A 1 91 ? -5.476 13.696 18.069 1.00 42.09 91 ALA A C 1
ATOM 685 O O . ALA A 1 91 ? -4.719 12.790 18.488 1.00 42.09 91 ALA A O 1
#